Protein AF-A0ABD0QFU6-F1 (afdb_monomer_lite)

pLDDT: mean 96.16, std 4.46, range [70.19, 98.69]

InterPro domains:
  IPR000033 LDLR class B repeat [PF00058] (14-57)
  IPR000033 LDLR class B repeat [PS51120] (14-59)
  IPR011042 Six-bladed beta-propeller, TolB-like [G3DSA:2.120.10.30] (1-59)

Secondary structure (DSSP, 8-state):
---EEEEEEETTTTEEEEEE-STT-EEEEEEGGGTTTS-EEEEESS-S--------TT-

Structure (mmCIF, N/CA/C/O backbone):
data_AF-A0ABD0QFU6-F1
#
_entry.id   AF-A0ABD0QFU6-F1
#
loop_
_atom_site.group_PDB
_atom_site.id
_atom_site.type_symbol
_atom_site.label_atom_id
_atom_site.label_alt_id
_atom_site.label_comp_id
_atom_site.label_asym_id
_atom_site.label_entity_id
_atom_site.label_seq_id
_atom_site.pdbx_PDB_ins_code
_atom_site.Cartn_x
_atom_site.Cartn_y
_atom_site.Cartn_z
_atom_site.occupancy
_atom_site.B_iso_or_equiv
_atom_site.auth_seq_id
_atom_site.auth_comp_id
_atom_site.auth_asym_id
_atom_site.auth_atom_id
_atom_site.pdbx_PDB_model_num
ATOM 1 N N . LEU A 1 1 ? 12.855 12.913 -4.333 1.00 78.69 1 LEU A N 1
ATOM 2 C CA . LEU A 1 1 ? 11.465 13.381 -4.173 1.00 78.69 1 LEU A CA 1
ATOM 3 C C . LEU A 1 1 ? 10.577 12.151 -4.053 1.00 78.69 1 LEU A C 1
ATOM 5 O O . LEU A 1 1 ? 10.901 11.154 -4.698 1.00 78.69 1 LEU A O 1
ATOM 9 N N . ASP A 1 2 ? 9.548 12.195 -3.211 1.00 90.50 2 ASP A N 1
ATOM 10 C CA . ASP A 1 2 ? 8.511 11.158 -3.199 1.00 90.50 2 ASP A CA 1
ATOM 11 C C . ASP A 1 2 ? 7.595 11.323 -4.418 1.00 90.50 2 ASP A C 1
ATOM 13 O O . ASP A 1 2 ? 7.397 12.438 -4.901 1.00 90.50 2 ASP A O 1
ATOM 17 N N . ASN A 1 3 ? 7.076 10.205 -4.914 1.00 96.62 3 ASN A N 1
ATOM 18 C CA . ASN A 1 3 ? 6.145 10.106 -6.028 1.00 96.62 3 ASN A CA 1
ATOM 19 C C . ASN A 1 3 ? 5.140 8.977 -5.748 1.00 96.62 3 ASN A C 1
ATOM 21 O O . ASN A 1 3 ? 5.418 7.814 -6.035 1.00 96.62 3 ASN A O 1
ATOM 25 N N . VAL A 1 4 ? 4.013 9.300 -5.108 1.00 97.00 4 VAL A N 1
ATOM 26 C CA . VAL A 1 4 ? 2.981 8.310 -4.755 1.00 97.00 4 VAL A CA 1
ATOM 27 C C . VAL A 1 4 ? 2.121 8.005 -5.980 1.00 97.00 4 VAL A C 1
ATOM 29 O O . VAL A 1 4 ? 1.499 8.910 -6.525 1.00 97.00 4 VAL A O 1
ATOM 32 N N . GLU A 1 5 ? 2.067 6.735 -6.381 1.00 97.56 5 GLU A N 1
ATOM 33 C CA . GLU A 1 5 ? 1.452 6.303 -7.650 1.00 97.56 5 GLU A CA 1
ATOM 34 C C . GLU A 1 5 ? 0.160 5.496 -7.455 1.00 97.56 5 GLU A C 1
ATOM 36 O O . GLU A 1 5 ? -0.754 5.553 -8.276 1.00 97.56 5 GLU A O 1
ATOM 41 N N . GLY A 1 6 ? 0.062 4.730 -6.369 1.00 97.81 6 GLY A N 1
ATOM 42 C CA . GLY A 1 6 ? -1.078 3.863 -6.096 1.00 97.81 6 GLY A CA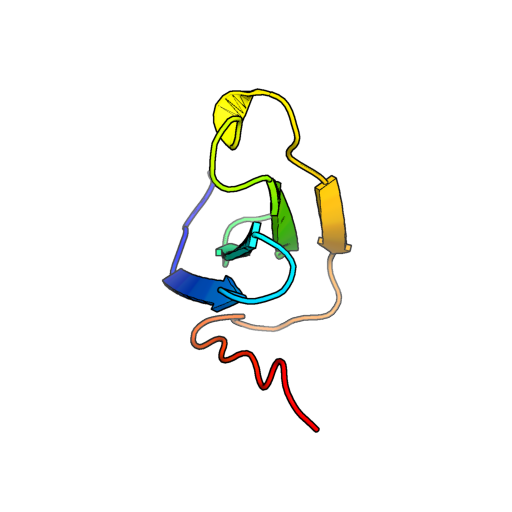 1
ATOM 43 C C . GLY A 1 6 ? -1.376 3.761 -4.610 1.00 97.81 6 GLY A C 1
ATOM 44 O O . GLY A 1 6 ? -0.480 3.863 -3.774 1.00 97.81 6 GLY A O 1
ATOM 45 N N . ILE A 1 7 ? -2.650 3.543 -4.289 1.00 97.69 7 ILE A N 1
ATOM 46 C CA . ILE A 1 7 ? -3.163 3.445 -2.924 1.00 97.69 7 ILE A CA 1
ATOM 47 C C . ILE A 1 7 ? -4.223 2.346 -2.844 1.00 97.69 7 ILE A C 1
ATOM 49 O O . ILE A 1 7 ? -4.980 2.139 -3.789 1.00 97.69 7 ILE A O 1
ATOM 53 N N . SER A 1 8 ? -4.286 1.642 -1.719 1.00 98.38 8 SER A N 1
ATOM 54 C CA . SER A 1 8 ? -5.315 0.638 -1.442 1.00 98.38 8 SER A CA 1
ATOM 55 C C . SER A 1 8 ? -5.657 0.615 0.047 1.00 98.38 8 SER A C 1
ATOM 57 O O . SER A 1 8 ? -4.838 0.990 0.889 1.00 98.38 8 SER A O 1
ATOM 59 N N . VAL A 1 9 ? -6.887 0.218 0.368 1.00 98.00 9 VAL A N 1
ATOM 60 C CA . VAL A 1 9 ? -7.417 0.212 1.735 1.00 98.00 9 VAL A CA 1
ATOM 61 C C . VAL A 1 9 ? -7.829 -1.202 2.103 1.00 98.00 9 VAL A C 1
ATOM 63 O O . VAL A 1 9 ? -8.658 -1.806 1.428 1.00 98.00 9 VAL A O 1
ATOM 66 N N . ASP A 1 10 ? -7.276 -1.699 3.201 1.00 97.81 10 ASP A N 1
ATOM 67 C CA . ASP A 1 10 ? -7.770 -2.875 3.906 1.00 97.81 10 ASP A CA 1
ATOM 68 C C . ASP A 1 10 ? -8.812 -2.406 4.928 1.00 97.81 10 ASP A C 1
ATOM 70 O O . ASP A 1 10 ? -8.476 -1.841 5.974 1.00 97.81 10 ASP A O 1
ATOM 74 N N . TRP A 1 11 ? -10.089 -2.616 4.604 1.00 95.75 11 TRP A N 1
ATOM 75 C CA . TRP A 1 11 ? -11.213 -2.213 5.454 1.00 95.75 11 TRP A CA 1
ATOM 76 C C . TRP A 1 11 ? -11.444 -3.149 6.646 1.00 95.75 11 TRP A C 1
ATOM 78 O O . TRP A 1 11 ? -12.211 -2.801 7.540 1.00 95.75 11 TRP A O 1
ATOM 88 N N .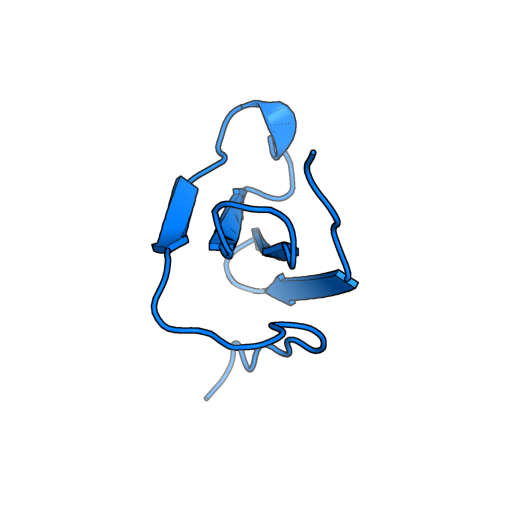 ILE A 1 12 ? -10.796 -4.317 6.685 1.00 96.75 12 ILE A N 1
ATOM 89 C CA . ILE A 1 12 ? -10.931 -5.278 7.785 1.00 96.75 12 ILE A CA 1
ATOM 90 C C . ILE A 1 12 ? -9.891 -4.978 8.863 1.00 96.75 12 ILE A C 1
ATOM 92 O O . ILE A 1 12 ? -10.227 -4.862 10.040 1.00 96.75 12 ILE A O 1
ATOM 96 N N . GLY A 1 13 ? -8.629 -4.803 8.469 1.00 96.31 13 GLY A N 1
ATOM 97 C CA . GLY A 1 13 ? -7.530 -4.455 9.369 1.00 96.31 13 GLY A CA 1
ATOM 98 C C . GLY A 1 13 ? -7.366 -2.955 9.624 1.00 96.31 13 GLY A C 1
ATOM 99 O O . GLY A 1 13 ? -6.515 -2.574 10.436 1.00 96.31 13 GLY A O 1
ATOM 100 N N . ASN A 1 14 ? -8.173 -2.112 8.969 1.00 97.50 14 ASN A N 1
ATOM 101 C CA . ASN A 1 14 ? -8.142 -0.649 9.055 1.00 97.50 14 ASN A CA 1
ATOM 10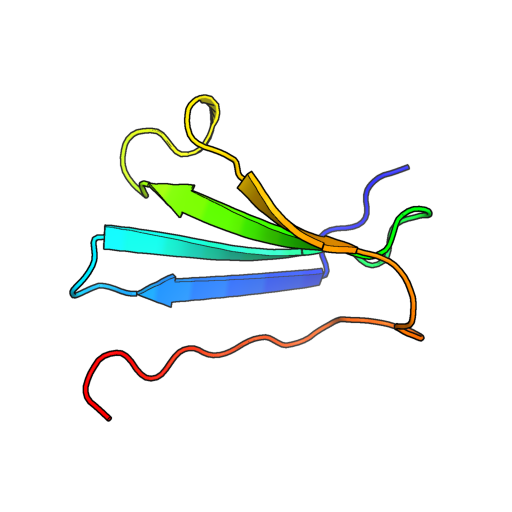2 C C . ASN A 1 14 ? -6.767 -0.064 8.669 1.00 97.50 14 ASN A C 1
ATOM 104 O O . ASN A 1 14 ? -6.184 0.757 9.389 1.00 97.50 14 ASN A O 1
ATOM 108 N N . ASN A 1 15 ? -6.221 -0.531 7.541 1.00 98.31 15 ASN A N 1
ATOM 109 C CA . ASN A 1 15 ? -4.888 -0.172 7.055 1.00 98.31 15 ASN A CA 1
ATOM 110 C C . ASN A 1 15 ? -4.944 0.501 5.678 1.00 98.31 15 ASN A C 1
ATOM 112 O O . ASN A 1 15 ? -5.726 0.130 4.804 1.00 98.31 15 ASN A O 1
ATOM 116 N N . LEU A 1 16 ? -4.057 1.469 5.477 1.00 98.19 16 LEU A N 1
ATOM 117 C CA . LEU A 1 16 ? -3.817 2.165 4.220 1.00 98.19 16 LEU A CA 1
ATOM 118 C C . LEU A 1 16 ? -2.474 1.719 3.651 1.00 98.19 16 LEU A C 1
ATOM 120 O O . LEU A 1 16 ? -1.469 1.842 4.346 1.00 98.19 16 LEU A O 1
ATOM 124 N N . TYR A 1 17 ? -2.438 1.269 2.400 1.00 98.50 17 TYR A N 1
ATOM 125 C CA . TYR A 1 17 ? -1.216 0.876 1.697 1.00 98.50 17 TYR A CA 1
ATOM 126 C C . TYR A 1 17 ? -0.992 1.766 0.486 1.00 98.50 17 TYR A C 1
ATOM 128 O O . TYR A 1 17 ? -1.949 2.128 -0.194 1.00 98.50 17 TYR A O 1
ATOM 136 N N . TRP A 1 18 ? 0.261 2.087 0.177 1.00 98.44 18 TRP A N 1
ATOM 137 C CA . TRP A 1 18 ? 0.588 2.856 -1.020 1.00 98.44 18 TRP A CA 1
ATOM 138 C C . TRP A 1 18 ? 1.960 2.521 -1.585 1.00 98.44 18 TRP A C 1
ATOM 140 O O . TRP A 1 18 ? 2.865 2.070 -0.874 1.00 98.44 18 TRP A O 1
ATOM 150 N N . THR A 1 19 ? 2.106 2.777 -2.879 1.00 98.56 19 THR A N 1
ATOM 151 C CA . THR A 1 19 ? 3.357 2.689 -3.630 1.00 98.56 19 THR A CA 1
ATOM 152 C C . THR A 1 19 ? 3.956 4.078 -3.815 1.00 98.56 19 THR A C 1
ATOM 154 O O . THR A 1 19 ? 3.253 5.077 -3.961 1.00 98.56 19 THR A O 1
ATOM 157 N N . ASN A 1 20 ? 5.280 4.141 -3.797 1.00 97.88 20 ASN A N 1
ATOM 158 C CA . ASN A 1 20 ? 6.063 5.342 -4.049 1.00 97.88 20 ASN A CA 1
ATOM 159 C C . ASN A 1 20 ? 7.119 4.997 -5.101 1.00 97.88 20 ASN A C 1
ATOM 161 O O . ASN A 1 20 ? 8.016 4.224 -4.779 1.00 97.88 20 ASN A O 1
ATOM 165 N N . ASP A 1 21 ? 7.053 5.569 -6.304 1.00 97.75 21 ASP A N 1
ATOM 166 C CA . ASP A 1 21 ? 8.082 5.452 -7.356 1.00 97.75 21 ASP A CA 1
ATOM 167 C C . ASP A 1 21 ? 9.143 6.566 -7.254 1.00 97.75 21 ASP A C 1
ATOM 169 O O . ASP A 1 21 ? 9.824 6.937 -8.210 1.00 97.75 21 ASP A O 1
ATOM 173 N N . GLY A 1 22 ? 9.297 7.143 -6.060 1.00 96.50 22 GLY A N 1
ATOM 174 C CA . GLY A 1 22 ? 10.392 8.049 -5.752 1.00 96.50 22 GLY A CA 1
ATOM 175 C C . GLY A 1 22 ? 11.763 7.360 -5.805 1.00 96.50 22 GLY A C 1
ATOM 176 O O . GLY A 1 22 ? 11.922 6.193 -6.173 1.00 96.50 22 GLY A O 1
ATOM 177 N N . TYR A 1 23 ? 12.797 8.081 -5.368 1.00 94.94 23 TYR A N 1
ATOM 178 C CA . TYR A 1 23 ? 14.175 7.564 -5.367 1.00 94.94 23 TYR A CA 1
ATOM 179 C C . TYR A 1 23 ? 14.312 6.239 -4.599 1.00 94.94 23 TYR A C 1
ATOM 181 O O . TYR A 1 23 ? 14.936 5.306 -5.096 1.00 94.94 23 TYR A O 1
ATOM 189 N N . ARG A 1 24 ? 13.682 6.150 -3.419 1.00 94.88 24 ARG A N 1
ATOM 190 C CA . ARG A 1 24 ? 13.788 4.984 -2.526 1.00 94.88 24 ARG A CA 1
ATOM 191 C C . ARG A 1 24 ? 12.954 3.787 -2.962 1.00 94.88 24 ARG A C 1
ATOM 193 O O . ARG A 1 24 ? 13.279 2.685 -2.555 1.00 94.88 24 ARG A O 1
ATOM 200 N N . LYS A 1 25 ? 11.909 4.011 -3.764 1.00 96.94 25 LYS A N 1
ATOM 201 C CA . LYS A 1 25 ? 10.939 3.002 -4.216 1.00 96.94 25 LYS A CA 1
ATOM 202 C C . LYS A 1 25 ? 10.381 2.174 -3.074 1.00 96.94 25 LYS A C 1
ATOM 204 O O . LYS A 1 25 ? 11.000 1.214 -2.639 1.00 96.94 25 LYS A O 1
ATOM 209 N N . THR A 1 26 ? 9.213 2.546 -2.568 1.00 98.06 26 THR A N 1
ATOM 210 C CA . THR A 1 26 ? 8.683 1.909 -1.356 1.00 98.06 26 THR A CA 1
ATOM 211 C C . THR A 1 26 ? 7.256 1.436 -1.522 1.00 98.06 26 THR A C 1
ATOM 213 O O . THR A 1 26 ? 6.449 2.137 -2.127 1.00 98.06 26 THR A O 1
ATOM 216 N N . ILE A 1 27 ? 6.928 0.329 -0.861 1.00 98.31 27 ILE A N 1
ATOM 217 C CA . ILE A 1 27 ? 5.555 -0.002 -0.478 1.00 98.31 27 ILE A CA 1
ATOM 218 C C . ILE A 1 27 ? 5.436 0.291 1.011 1.00 98.31 27 ILE A C 1
ATOM 220 O O . ILE A 1 27 ? 6.240 -0.184 1.814 1.00 98.31 27 ILE A O 1
ATOM 224 N N . SER A 1 28 ? 4.482 1.131 1.383 1.00 98.31 28 SER A N 1
ATOM 225 C CA . SER A 1 28 ? 4.286 1.592 2.758 1.00 98.31 28 SER A CA 1
ATOM 226 C C . SER A 1 28 ? 2.879 1.259 3.241 1.00 98.31 28 SER A C 1
ATOM 228 O O . SER A 1 28 ? 1.969 1.101 2.431 1.00 98.31 28 SER A O 1
ATOM 230 N N . VAL A 1 29 ? 2.722 1.159 4.560 1.00 98.69 29 VAL A N 1
ATOM 231 C CA . VAL A 1 29 ? 1.444 0.947 5.245 1.00 98.69 29 VAL A CA 1
ATOM 232 C C . VAL A 1 29 ? 1.287 1.927 6.406 1.00 98.69 29 VAL A C 1
ATOM 234 O O . VAL A 1 29 ? 2.282 2.333 7.006 1.00 98.69 29 VAL A O 1
ATOM 237 N N . ALA A 1 30 ? 0.058 2.288 6.756 1.00 98.62 30 ALA A N 1
ATOM 238 C CA . ALA A 1 30 ? -0.272 2.997 7.990 1.00 98.62 30 ALA A CA 1
ATOM 239 C C . ALA A 1 30 ? -1.669 2.602 8.489 1.00 98.62 30 ALA A C 1
ATOM 241 O O . ALA A 1 30 ? -2.479 2.086 7.722 1.00 98.62 30 ALA A O 1
ATOM 242 N N . ARG A 1 31 ? -1.980 2.875 9.760 1.00 98.19 31 ARG A N 1
ATOM 243 C CA . ARG A 1 31 ? -3.359 2.800 10.267 1.00 98.19 31 ARG A CA 1
ATOM 244 C C . ARG A 1 31 ? -4.184 3.911 9.634 1.00 98.19 31 ARG A C 1
ATOM 246 O O . ARG A 1 31 ? -3.753 5.061 9.669 1.00 98.19 31 ARG A O 1
ATOM 253 N N . LEU A 1 32 ? -5.366 3.586 9.113 1.00 96.94 32 LEU A N 1
ATOM 254 C CA . LEU A 1 32 ? -6.189 4.531 8.353 1.00 96.94 32 LEU A CA 1
ATOM 255 C C . LEU A 1 32 ? -6.520 5.803 9.156 1.00 96.94 32 LEU A C 1
ATOM 257 O O . LEU A 1 32 ? -6.363 6.910 8.653 1.00 96.94 32 LEU A O 1
ATOM 261 N N . GLU A 1 33 ? -6.883 5.656 10.431 1.00 96.19 33 GLU A N 1
ATOM 262 C CA . GLU A 1 33 ? -7.264 6.773 11.314 1.00 96.19 33 GLU A CA 1
ATOM 263 C C . GLU A 1 33 ? -6.091 7.657 11.755 1.00 96.19 33 GLU A C 1
ATOM 265 O O . GLU A 1 33 ? -6.281 8.806 12.143 1.00 96.19 33 GLU A O 1
ATOM 270 N N . ARG A 1 34 ? -4.867 7.121 11.723 1.00 96.31 34 ARG A N 1
ATOM 271 C CA . ARG A 1 34 ? -3.652 7.794 12.209 1.00 96.31 34 ARG A CA 1
ATOM 272 C C . ARG A 1 34 ? -2.539 7.690 11.175 1.00 96.31 34 ARG A C 1
ATOM 274 O O . ARG A 1 34 ? -1.386 7.409 11.512 1.00 96.31 34 ARG A O 1
ATOM 281 N N . ALA A 1 35 ? -2.888 7.858 9.899 1.00 94.75 35 ALA A N 1
ATOM 282 C CA . ALA A 1 35 ? -1.998 7.543 8.783 1.00 94.75 35 ALA A CA 1
ATOM 283 C C . ALA A 1 35 ? -0.704 8.376 8.801 1.00 94.75 35 ALA A C 1
ATOM 285 O O . ALA A 1 35 ? 0.376 7.860 8.516 1.00 94.75 35 ALA A O 1
ATOM 286 N N . SER A 1 36 ? -0.800 9.639 9.222 1.00 93.38 36 SER A N 1
ATOM 287 C 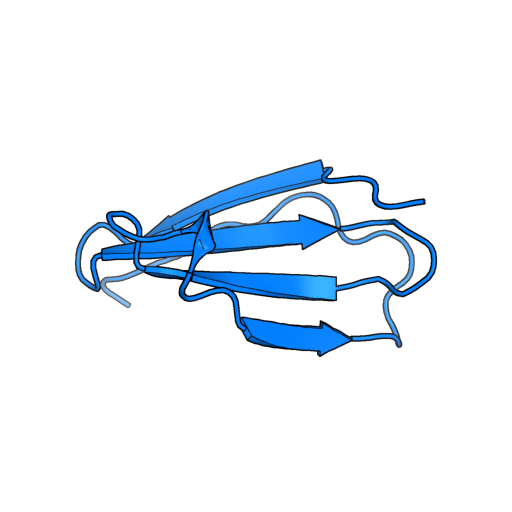CA . SER A 1 36 ? 0.336 10.552 9.405 1.00 93.38 36 SER A CA 1
ATOM 288 C C . SER A 1 36 ? 1.305 10.126 10.515 1.00 93.38 36 SER A C 1
ATOM 290 O O . SER A 1 36 ? 2.469 10.511 10.485 1.00 93.38 36 SER A O 1
ATOM 292 N N . GLU A 1 37 ? 0.849 9.328 11.481 1.00 97.69 37 GLU A N 1
ATOM 293 C CA . GLU A 1 37 ? 1.602 8.978 12.694 1.00 97.69 37 GLU A CA 1
ATOM 294 C C . GLU A 1 37 ? 2.091 7.525 12.699 1.00 97.69 37 GLU A C 1
ATOM 296 O O . GLU A 1 37 ? 2.999 7.173 13.445 1.00 97.69 37 GLU A O 1
ATOM 301 N N . THR A 1 38 ? 1.482 6.661 11.885 1.00 97.75 38 THR A N 1
ATOM 302 C CA . THR A 1 38 ? 1.662 5.198 11.959 1.00 97.75 38 THR A CA 1
ATOM 303 C C . THR A 1 38 ? 2.282 4.596 10.702 1.00 97.75 38 THR A C 1
ATOM 305 O O . THR A 1 38 ? 2.2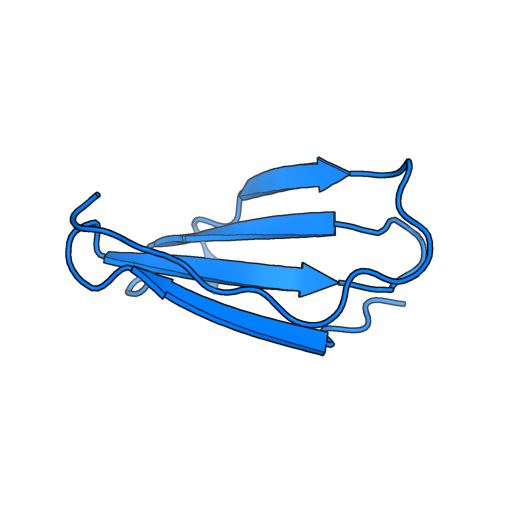25 3.383 10.492 1.00 97.75 38 THR A O 1
ATOM 308 N N . ARG A 1 39 ? 2.895 5.434 9.861 1.00 97.31 39 ARG A N 1
ATOM 309 C CA . ARG A 1 39 ? 3.573 4.997 8.641 1.00 97.31 39 ARG A CA 1
ATOM 310 C C . ARG A 1 39 ? 4.709 4.016 8.945 1.00 97.31 39 ARG A C 1
ATOM 312 O O . ARG A 1 39 ? 5.621 4.315 9.712 1.00 97.31 39 ARG A O 1
ATOM 319 N N . LYS A 1 40 ? 4.722 2.900 8.219 1.00 98.06 40 LYS A N 1
ATOM 320 C CA . LYS A 1 40 ? 5.800 1.912 8.166 1.00 98.06 40 LYS A CA 1
ATOM 321 C C . LYS A 1 40 ? 6.120 1.550 6.714 1.00 98.06 40 LYS A C 1
ATOM 323 O O . LYS A 1 40 ? 5.216 1.306 5.921 1.00 98.06 40 LYS A O 1
ATOM 328 N N . THR A 1 41 ? 7.404 1.465 6.372 1.00 97.94 41 THR A N 1
ATOM 329 C CA . THR A 1 41 ? 7.856 0.886 5.097 1.00 97.94 41 THR A CA 1
ATOM 330 C C . THR A 1 41 ? 7.803 -0.643 5.185 1.00 97.94 41 THR A C 1
ATOM 332 O O . THR A 1 41 ? 8.363 -1.220 6.117 1.00 97.94 41 THR A O 1
ATOM 335 N N . LEU A 1 42 ? 7.120 -1.296 4.242 1.00 98.06 42 LEU A N 1
ATOM 336 C CA . LEU A 1 42 ? 7.051 -2.759 4.125 1.00 98.06 42 LEU A CA 1
ATOM 337 C C . LEU A 1 42 ? 8.126 -3.303 3.188 1.00 98.06 42 LEU A C 1
ATOM 339 O O . LEU A 1 42 ? 8.766 -4.299 3.507 1.00 98.06 42 LEU A O 1
ATOM 343 N N . LEU A 1 43 ? 8.310 -2.634 2.050 1.00 97.75 43 LEU A N 1
ATOM 344 C CA . LEU A 1 43 ? 9.305 -2.964 1.035 1.00 97.75 43 LEU A CA 1
ATOM 345 C C . LEU A 1 43 ? 10.001 -1.685 0.579 1.00 97.75 43 LEU A C 1
ATOM 347 O O . LEU A 1 43 ? 9.363 -0.631 0.491 1.00 97.75 43 LEU A O 1
ATOM 351 N N . GLU A 1 44 ? 11.294 -1.786 0.292 1.00 97.75 44 GLU A N 1
ATOM 352 C CA . GLU A 1 44 ? 12.139 -0.690 -0.178 1.00 97.75 44 GLU A CA 1
ATOM 353 C C . GLU A 1 44 ? 13.179 -1.215 -1.169 1.00 97.75 44 GLU A C 1
ATOM 355 O O . GLU A 1 44 ? 13.782 -2.256 -0.917 1.00 97.75 44 GLU A O 1
ATOM 360 N N . GLY A 1 45 ? 13.413 -0.482 -2.258 1.00 94.38 45 GLY A N 1
ATOM 361 C CA . GLY A 1 45 ? 14.385 -0.869 -3.280 1.00 94.38 45 GLY A CA 1
ATOM 362 C C . GLY A 1 45 ? 13.922 -2.030 -4.163 1.00 94.38 45 GLY A C 1
ATOM 363 O O . GLY A 1 45 ? 12.766 -2.443 -4.110 1.00 94.38 45 GLY A O 1
ATOM 364 N N . ASP A 1 46 ? 14.819 -2.492 -5.037 1.00 94.81 46 ASP A N 1
ATOM 365 C CA . ASP A 1 46 ? 14.653 -3.664 -5.917 1.00 94.81 46 ASP A CA 1
ATOM 366 C C . ASP A 1 46 ? 13.326 -3.738 -6.697 1.00 94.81 46 ASP A C 1
ATOM 368 O O . ASP A 1 46 ? 12.825 -4.801 -7.057 1.00 94.81 46 ASP A O 1
ATOM 372 N N . MET A 1 47 ? 12.766 -2.573 -7.012 1.00 95.56 47 MET A N 1
ATOM 373 C CA . MET A 1 47 ? 11.584 -2.399 -7.845 1.00 95.56 47 MET A CA 1
ATOM 374 C C . MET A 1 47 ? 11.947 -1.461 -8.992 1.00 95.56 47 MET A C 1
ATOM 376 O O . MET A 1 47 ? 12.730 -0.530 -8.812 1.00 95.56 47 MET A O 1
ATOM 380 N N . SER A 1 48 ? 11.381 -1.675 -10.179 1.00 95.50 48 SER A N 1
ATOM 381 C CA . SER A 1 48 ? 11.569 -0.733 -11.287 1.00 95.50 48 SER A CA 1
ATOM 382 C C . SER A 1 48 ? 10.666 0.479 -11.095 1.00 95.50 48 SER A C 1
ATOM 384 O O . SER A 1 48 ? 11.166 1.536 -10.732 1.00 95.50 48 SER A O 1
ATOM 386 N N . HIS A 1 49 ? 9.352 0.314 -11.275 1.00 96.44 49 HIS A N 1
ATOM 387 C CA . HIS A 1 49 ? 8.353 1.383 -11.167 1.00 96.44 49 HIS A CA 1
ATOM 388 C C . HIS A 1 49 ? 7.118 0.857 -10.419 1.00 96.44 49 HIS A C 1
ATOM 390 O O . HIS A 1 49 ? 6.181 0.375 -11.064 1.00 96.44 49 HIS A O 1
ATOM 396 N N . PRO A 1 50 ? 7.115 0.843 -9.071 1.00 97.31 50 PRO A N 1
ATOM 397 C CA . PRO A 1 50 ? 5.950 0.402 -8.313 1.00 97.31 50 PRO A CA 1
ATOM 398 C C . PRO A 1 50 ? 4.798 1.395 -8.514 1.00 97.31 50 PRO A C 1
ATOM 400 O O . PRO A 1 50 ? 4.905 2.556 -8.132 1.00 97.31 50 PRO A O 1
ATOM 403 N N . ARG A 1 51 ? 3.696 0.933 -9.116 1.00 96.88 51 ARG A N 1
ATOM 404 C CA . ARG A 1 51 ? 2.514 1.759 -9.418 1.00 96.88 51 ARG A CA 1
ATOM 405 C C . ARG A 1 51 ? 1.261 1.217 -8.746 1.00 96.88 51 ARG A C 1
ATOM 407 O O . ARG A 1 51 ? 1.027 1.493 -7.578 1.00 96.88 51 ARG A O 1
ATOM 414 N N . ALA A 1 52 ? 0.459 0.428 -9.453 1.00 97.75 52 ALA A N 1
ATOM 415 C CA . ALA A 1 52 ? -0.791 -0.090 -8.916 1.00 97.75 52 ALA A CA 1
ATOM 416 C C . ALA A 1 52 ? -0.545 -1.042 -7.734 1.00 97.75 52 ALA A C 1
ATOM 418 O O . ALA A 1 52 ? 0.378 -1.855 -7.754 1.00 97.75 52 ALA A O 1
ATOM 419 N N . ILE A 1 53 ? -1.406 -0.943 -6.726 1.00 98.19 53 ILE A N 1
ATOM 420 C CA . ILE A 1 53 ? -1.464 -1.850 -5.583 1.00 98.19 53 ILE A CA 1
ATOM 421 C C . ILE A 1 53 ? -2.929 -2.153 -5.289 1.00 98.19 53 ILE A C 1
ATOM 423 O O . ILE A 1 53 ? -3.778 -1.267 -5.366 1.00 98.19 53 ILE A O 1
ATOM 427 N N . VAL A 1 54 ? -3.216 -3.410 -4.973 1.00 98.19 54 VAL A N 1
ATOM 428 C CA . VAL A 1 54 ? -4.520 -3.879 -4.505 1.00 98.19 54 VAL A CA 1
ATOM 429 C C . VAL A 1 54 ? -4.299 -4.730 -3.263 1.00 98.19 54 VAL A C 1
ATOM 431 O O . VAL A 1 54 ? -3.233 -5.327 -3.100 1.00 98.19 54 VAL A O 1
ATOM 434 N N . VAL A 1 55 ? -5.301 -4.778 -2.396 1.00 97.81 55 VAL A N 1
ATOM 435 C CA . VAL A 1 55 ? -5.330 -5.670 -1.237 1.00 97.81 55 VAL A CA 1
ATOM 436 C C . VAL A 1 55 ? -6.538 -6.579 -1.344 1.00 97.81 55 VAL A C 1
ATOM 4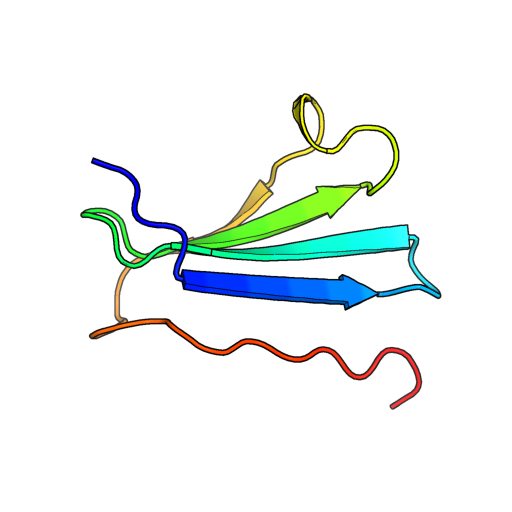38 O O . VAL A 1 55 ? -7.567 -6.187 -1.893 1.00 97.81 55 VAL A O 1
ATOM 441 N N . ASP A 1 56 ? -6.398 -7.777 -0.795 1.00 97.38 56 ASP A N 1
ATOM 442 C CA . ASP A 1 56 ? -7.455 -8.771 -0.700 1.00 97.38 56 ASP A CA 1
ATOM 443 C C . ASP A 1 56 ? -7.587 -9.205 0.767 1.00 97.38 56 ASP A C 1
ATOM 445 O O . ASP A 1 56 ? -6.903 -10.127 1.202 1.00 97.38 56 ASP A O 1
ATOM 449 N N . PRO A 1 57 ? -8.369 -8.476 1.584 1.00 93.12 57 PRO A N 1
ATOM 450 C CA . PRO A 1 57 ? -8.366 -8.662 3.037 1.00 93.12 57 PRO A CA 1
ATOM 451 C C . PRO A 1 57 ? -9.002 -9.965 3.539 1.00 93.12 57 PRO A C 1
ATOM 453 O O . PRO A 1 57 ? -8.916 -10.254 4.731 1.00 93.12 57 PRO A O 1
ATOM 456 N N . LEU A 1 58 ? -9.718 -10.690 2.675 1.00 92.44 58 LEU A N 1
ATOM 457 C CA . LEU A 1 58 ? -10.512 -11.867 3.047 1.00 92.44 58 LEU A CA 1
ATOM 458 C C . LEU A 1 58 ? -9.880 -13.197 2.629 1.00 92.44 58 LEU A C 1
ATOM 460 O O . LEU A 1 58 ? -10.349 -14.235 3.101 1.00 92.44 58 LEU A O 1
ATOM 464 N N . ASN A 1 59 ? -8.874 -13.165 1.754 1.00 70.19 59 ASN A N 1
ATOM 465 C CA . ASN A 1 59 ? -8.207 -14.354 1.224 1.00 70.19 59 ASN A CA 1
ATOM 466 C C . ASN A 1 59 ? -6.875 -14.642 1.921 1.00 70.19 59 ASN A C 1
ATOM 468 O O . ASN A 1 59 ? -6.166 -13.686 2.307 1.00 70.19 59 ASN A O 1
#

Foldseek 3Di:
DWAWAEWEADPVQQKIWTWTQPPFTFIWMARNVPRVPGIDTPDTDPDHGDHYDYDDNPD

Organism: Cirrhinus mrigala (NCBI:txid683832)

Sequence (59 aa):
LDNVEGISVDWIGNNLYWTNDGYRKTISVARLERASETRKTLLEGDMSHPRAIVVDPLN

Radius of gyration: 11.29 Å; chains: 1; bounding box: 26×28×24 Å